Protein AF-A0A814GFF6-F1 (afdb_monomer)

Secondary structure (DSSP, 8-state):
------HHHHHHHHHHHHHHHHHHHHHHHHHHHHHHHHHHHHHHHHTTS---HHHHHHHHHHHHHHHHHHHHHHHHHHHHHHHH-HHHHHHHHHHHHHHHHHHHHHTT--

Radius of gyration: 22.83 Å; Cα contacts (8 Å, |Δi|>4): 27; chains: 1; bounding box: 58×26×66 Å

pLDDT: mean 77.49, std 9.83, range [41.5, 89.25]

Organism: NCBI:txid392033

Sequence (110 aa):
MQSNLPQNIRRRRYEMQLIKLSLLQVIFYVFFSTLGTYYLLYSVITNSSKKSSDQIAIDVFLNNIALLLIYTYSSLTFVLYTLASRTFRKEFLLTCSRMFKYLQNMFLID

Mean predicted aligned error: 11.72 Å

Solvent-accessible surface area (backbone atoms only — not comparable to full-atom values): 6227 Å² total; per-residue (Å²): 144,86,87,86,72,59,68,69,60,55,51,53,52,52,51,52,50,50,53,53,50,54,50,51,49,50,52,51,48,51,53,35,50,53,61,29,45,53,54,54,52,50,48,67,73,47,66,86,54,92,70,55,75,68,53,50,53,51,49,54,53,51,48,51,50,27,51,50,41,50,57,45,49,66,55,46,52,58,50,46,52,50,68,76,27,74,66,49,45,51,53,50,52,50,49,51,53,50,51,50,52,50,54,53,57,60,66,70,75,116

Foldseek 3Di:
DPPDDPPVVVVVVVVVLVVVLVVVLVVLCCVLVVLLVVLVVVCVVCVPPDDDPVRVVVSVVSNVVSVCSVVVSVVVNVVSQCPSDPPSVVVVVVVVVVVVVVVVVVVVVD

Nearest PDB structures (foldseek):
  3ok8-assembly1_B  TM=5.289E-01  e=4.628E+00  Mus musculus
  5c22-assembly4_D  TM=4.252E-01  e=9.572E+00  Escherichia coli

Structure (mmCIF, N/CA/C/O backbone):
data_AF-A0A814GFF6-F1
#
_entry.id   AF-A0A814GFF6-F1
#
loop_
_atom_site.group_PDB
_atom_site.id
_atom_site.type_symbol
_atom_site.label_atom_id
_atom_site.label_alt_id
_atom_site.label_comp_id
_atom_site.label_asym_id
_atom_site.label_entity_id
_atom_site.label_seq_id
_atom_site.pdbx_PDB_ins_code
_atom_site.Cartn_x
_atom_site.Cartn_y
_atom_site.Cartn_z
_atom_site.occupancy
_atom_site.B_iso_or_equiv
_atom_site.auth_seq_id
_atom_site.auth_comp_id
_atom_site.auth_asym_id
_atom_site.auth_atom_id
_atom_site.pdbx_PDB_model_num
ATOM 1 N N . MET A 1 1 ? -8.374 -8.928 37.299 1.00 41.50 1 MET A N 1
ATOM 2 C CA . MET A 1 1 ? -8.505 -7.622 37.987 1.00 41.50 1 MET A CA 1
ATOM 3 C C . MET A 1 1 ? -8.406 -6.493 36.964 1.00 41.50 1 MET A C 1
ATOM 5 O O . MET A 1 1 ? -7.305 -6.131 36.578 1.00 41.50 1 MET A O 1
ATOM 9 N N . GLN A 1 2 ? -9.526 -5.999 36.428 1.00 49.00 2 GLN A N 1
ATOM 10 C CA . GLN A 1 2 ? -9.512 -4.955 35.384 1.00 49.00 2 GLN A CA 1
ATOM 11 C C . GLN A 1 2 ? -10.778 -4.074 35.409 1.00 49.00 2 GLN A C 1
ATOM 13 O O . GLN A 1 2 ? -11.220 -3.597 34.369 1.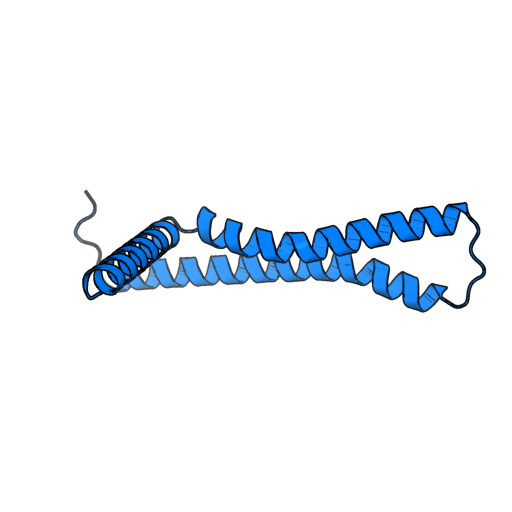00 49.00 2 GLN A O 1
ATOM 18 N N . SER A 1 3 ? -11.403 -3.889 36.577 1.00 55.62 3 SER A N 1
ATOM 19 C CA . SER A 1 3 ? -12.767 -3.344 36.656 1.00 55.62 3 SER A CA 1
ATOM 20 C C . SER A 1 3 ? -12.907 -1.872 37.055 1.00 55.62 3 SER A C 1
ATOM 22 O O . SER A 1 3 ? -14.003 -1.366 36.888 1.00 55.62 3 SER A O 1
ATOM 24 N N . ASN A 1 4 ? -11.868 -1.138 37.478 1.00 54.00 4 ASN A N 1
ATOM 25 C CA . ASN A 1 4 ? -12.050 0.248 37.962 1.00 54.00 4 ASN A CA 1
ATOM 26 C C . ASN A 1 4 ? -10.982 1.227 37.446 1.00 54.00 4 ASN A C 1
ATOM 28 O O . ASN A 1 4 ? -10.182 1.755 38.212 1.00 54.00 4 ASN A O 1
ATOM 32 N N . LEU A 1 5 ? -10.948 1.477 36.135 1.00 60.62 5 LEU A N 1
ATOM 33 C CA . LEU A 1 5 ? -10.215 2.623 35.584 1.00 60.62 5 LEU A CA 1
ATOM 34 C C . LEU A 1 5 ? -11.214 3.737 35.234 1.00 60.62 5 LEU A C 1
ATOM 36 O O . LEU A 1 5 ? -12.190 3.445 34.539 1.00 60.62 5 LEU A O 1
ATOM 40 N N . PRO A 1 6 ? -10.976 4.995 35.658 1.00 66.06 6 PRO A N 1
ATOM 41 C CA . PRO A 1 6 ? -11.823 6.134 35.315 1.00 66.06 6 PRO A CA 1
ATOM 42 C C . PRO A 1 6 ? -12.058 6.192 33.805 1.00 66.06 6 PRO A C 1
ATOM 44 O O . PRO A 1 6 ? -11.107 6.030 33.030 1.00 66.06 6 PRO A O 1
ATOM 47 N N . GLN A 1 7 ? -13.298 6.440 33.370 1.00 67.19 7 GLN A N 1
ATOM 48 C CA . GLN A 1 7 ? -13.659 6.440 31.944 1.00 67.19 7 GLN A CA 1
ATOM 49 C C . GLN A 1 7 ? -12.748 7.347 31.097 1.00 67.19 7 GLN A C 1
ATOM 51 O O . GLN A 1 7 ? -12.367 6.976 29.985 1.00 67.19 7 GLN A O 1
ATOM 56 N N . ASN A 1 8 ? -12.282 8.458 31.673 1.00 69.00 8 ASN A N 1
ATOM 57 C CA . ASN A 1 8 ? -11.326 9.380 31.056 1.00 69.00 8 ASN A CA 1
ATOM 58 C C . ASN A 1 8 ? -9.985 8.713 30.689 1.00 69.00 8 ASN A C 1
ATOM 60 O O .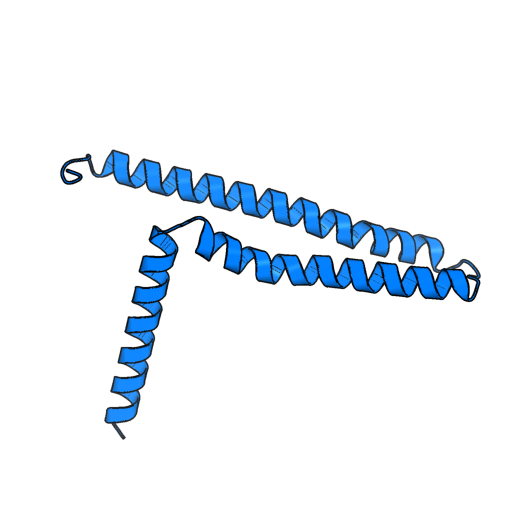 ASN A 1 8 ? -9.437 8.969 29.619 1.00 69.00 8 ASN A O 1
ATOM 64 N N . ILE A 1 9 ? -9.467 7.802 31.523 1.00 73.69 9 ILE A N 1
ATOM 65 C CA . ILE A 1 9 ? -8.200 7.092 31.263 1.00 73.69 9 ILE A CA 1
ATOM 66 C C . ILE A 1 9 ? -8.382 6.028 30.172 1.00 73.69 9 ILE A C 1
ATOM 68 O O . ILE A 1 9 ? -7.469 5.784 29.377 1.00 73.69 9 ILE A O 1
ATOM 72 N N . ARG A 1 10 ? -9.558 5.390 30.114 1.00 70.94 10 ARG A N 1
ATOM 73 C CA . ARG A 1 10 ? -9.889 4.407 29.071 1.00 70.94 10 ARG A CA 1
ATOM 74 C C . ARG A 1 10 ? -10.033 5.081 27.704 1.00 70.94 10 ARG A C 1
ATOM 76 O O . ARG A 1 10 ? -9.472 4.581 26.731 1.00 70.94 10 ARG A O 1
ATOM 83 N N . ARG A 1 11 ? -10.700 6.239 27.656 1.00 73.00 11 ARG A N 1
ATOM 84 C CA . ARG A 1 11 ? -10.870 7.058 26.446 1.00 73.00 11 ARG A CA 1
ATOM 85 C C . ARG A 1 11 ? -9.530 7.576 25.917 1.00 73.00 11 ARG A C 1
ATOM 87 O O . ARG A 1 11 ? -9.210 7.347 24.758 1.00 73.00 11 ARG A O 1
ATOM 94 N N . ARG A 1 12 ? -8.678 8.118 26.794 1.00 79.81 12 ARG A N 1
ATOM 95 C CA . ARG A 1 12 ? -7.338 8.607 26.422 1.00 79.81 12 ARG A CA 1
ATOM 96 C C . ARG A 1 12 ? -6.424 7.508 25.867 1.00 79.81 12 ARG A C 1
ATOM 98 O O . ARG A 1 12 ? -5.672 7.740 24.925 1.00 79.81 12 ARG A O 1
ATOM 105 N N . ARG A 1 13 ? -6.490 6.288 26.420 1.00 76.50 13 ARG A N 1
ATOM 106 C CA . ARG A 1 13 ? -5.745 5.134 25.880 1.00 76.50 13 ARG A CA 1
ATOM 107 C C . ARG A 1 13 ? -6.229 4.723 24.493 1.00 76.50 13 ARG A C 1
ATOM 109 O O . ARG A 1 13 ? -5.401 4.381 23.655 1.00 76.50 13 ARG A O 1
ATOM 116 N N . TYR A 1 14 ? -7.537 4.759 24.264 1.00 75.88 14 TYR A N 1
ATOM 117 C CA . TYR A 1 14 ? -8.124 4.472 22.958 1.00 75.88 14 TYR A CA 1
ATOM 118 C C . TYR A 1 14 ? -7.718 5.521 21.913 1.00 75.88 14 TYR A C 1
ATOM 120 O O . TYR A 1 14 ? -7.263 5.164 20.830 1.00 75.88 14 TYR A O 1
ATOM 128 N N . GLU A 1 15 ? -7.764 6.805 22.269 1.00 79.31 15 GLU A N 1
ATOM 129 C CA . GLU A 1 15 ? -7.308 7.900 21.404 1.00 79.31 15 GLU A CA 1
ATOM 130 C C . GLU A 1 15 ? -5.816 7.779 21.065 1.00 79.31 15 GLU A C 1
ATOM 132 O O . GLU A 1 15 ? -5.442 7.864 19.899 1.00 79.31 15 GLU A O 1
ATOM 137 N N . MET A 1 16 ? -4.952 7.474 22.043 1.00 80.31 16 MET A N 1
ATOM 138 C CA . MET A 1 16 ? -3.530 7.217 21.771 1.00 80.31 16 MET A CA 1
ATOM 139 C C . MET A 1 16 ? -3.302 6.006 20.858 1.00 80.31 16 MET A C 1
ATOM 141 O O . MET A 1 16 ? -2.363 6.016 20.064 1.00 80.31 16 MET A O 1
ATOM 145 N N . GLN A 1 17 ? -4.115 4.951 20.976 1.00 79.69 17 GLN A N 1
ATOM 146 C CA . GLN A 1 17 ? -4.025 3.790 20.087 1.00 79.69 17 GLN A CA 1
ATOM 147 C C . GLN A 1 17 ? -4.413 4.158 18.656 1.00 79.69 17 GLN A C 1
ATOM 149 O O . GLN A 1 17 ? -3.697 3.779 17.734 1.00 79.69 17 GLN A O 1
ATOM 154 N N . LEU A 1 18 ? -5.485 4.933 18.477 1.00 79.88 18 LEU A N 1
ATOM 155 C CA . LEU A 1 18 ? -5.893 5.440 17.168 1.00 79.88 18 LEU A CA 1
ATOM 156 C C . LEU A 1 18 ? -4.813 6.326 16.547 1.00 79.88 18 LEU A C 1
ATOM 158 O O . LEU A 1 18 ? -4.426 6.086 15.411 1.00 79.88 18 LEU A O 1
ATOM 162 N N . ILE A 1 19 ? -4.259 7.279 17.303 1.00 83.81 19 ILE A N 1
ATOM 163 C CA . ILE A 1 19 ? -3.200 8.175 16.811 1.00 83.81 19 ILE A CA 1
ATOM 164 C C . ILE A 1 19 ? -1.973 7.380 16.356 1.00 83.81 19 ILE A C 1
ATOM 166 O O . ILE A 1 19 ? -1.459 7.614 15.264 1.00 83.81 19 ILE A O 1
ATOM 170 N N . LYS A 1 20 ? -1.513 6.409 17.158 1.00 80.94 20 LYS A N 1
ATOM 171 C CA . LYS A 1 20 ? -0.381 5.544 16.783 1.00 80.94 20 LYS A CA 1
ATOM 172 C C . LYS A 1 20 ? -0.654 4.767 15.500 1.00 80.94 20 LYS A C 1
ATOM 174 O O . LYS A 1 20 ? 0.252 4.579 14.694 1.00 80.94 20 LYS A O 1
ATOM 179 N N . LEU A 1 21 ? -1.888 4.312 15.325 1.00 81.12 21 LEU A N 1
ATOM 180 C CA . LEU A 1 21 ? -2.280 3.499 14.188 1.00 81.12 21 LEU A CA 1
ATOM 181 C C . LEU A 1 21 ? -2.408 4.337 12.906 1.00 81.12 21 LEU A C 1
ATOM 183 O O . LEU A 1 21 ? -1.908 3.919 11.865 1.00 81.12 21 LEU A O 1
ATOM 187 N N . SER A 1 22 ? -2.955 5.551 13.003 1.00 80.94 22 SER A N 1
ATOM 188 C CA . SER A 1 22 ? -2.950 6.531 11.911 1.00 80.94 22 SER A CA 1
ATOM 189 C C . SER A 1 22 ? -1.528 6.929 11.518 1.00 80.94 22 SER A C 1
ATOM 191 O O . SER A 1 22 ? -1.207 6.989 10.336 1.00 80.94 22 SER A O 1
ATOM 193 N N . LEU A 1 23 ? -0.642 7.149 12.494 1.00 85.69 23 LEU A N 1
ATOM 194 C CA . LEU A 1 23 ? 0.754 7.492 12.222 1.00 85.69 23 LEU A CA 1
ATOM 195 C C . LEU A 1 23 ? 1.479 6.356 11.487 1.00 85.69 23 LEU A C 1
ATOM 197 O O . LEU A 1 23 ? 2.177 6.595 10.505 1.00 85.69 23 LEU A O 1
ATOM 201 N N . LEU A 1 24 ? 1.259 5.112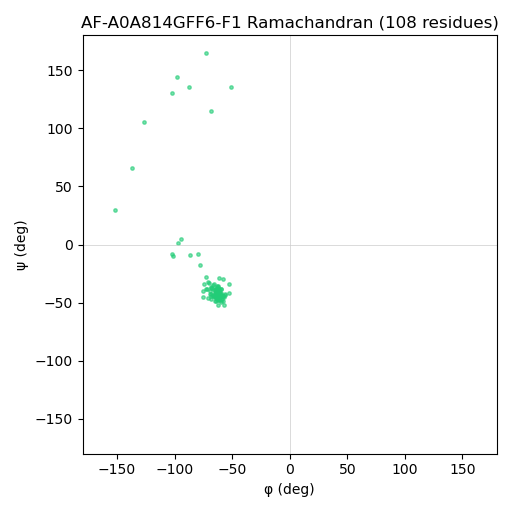 11.916 1.00 84.12 24 LEU A N 1
ATOM 202 C CA . LEU A 1 24 ? 1.811 3.932 11.255 1.00 84.12 24 LEU A CA 1
ATOM 203 C C . LEU A 1 24 ? 1.302 3.802 9.811 1.00 84.12 24 LEU A C 1
ATOM 205 O O . LEU A 1 24 ? 2.086 3.536 8.903 1.00 84.12 24 LEU A O 1
ATOM 209 N N . GLN A 1 25 ? 0.010 4.039 9.582 1.00 84.25 25 GLN A N 1
ATOM 210 C CA . GLN A 1 25 ? -0.582 4.021 8.246 1.00 84.25 25 GLN A CA 1
ATOM 211 C C . GLN A 1 25 ? 0.029 5.082 7.326 1.00 84.25 25 GLN A C 1
ATOM 213 O O . GLN A 1 25 ? 0.306 4.777 6.167 1.00 84.25 25 GLN A O 1
ATOM 218 N N . VAL A 1 26 ? 0.254 6.300 7.827 1.00 87.06 26 VAL A N 1
ATOM 219 C CA . VAL A 1 26 ? 0.901 7.376 7.059 1.00 87.06 26 VAL A CA 1
ATOM 220 C C . VAL A 1 26 ? 2.335 6.991 6.702 1.00 87.06 26 VAL A C 1
ATOM 222 O O . VAL A 1 26 ? 2.737 7.163 5.556 1.00 87.06 26 VAL A O 1
ATOM 225 N N . ILE A 1 27 ? 3.089 6.406 7.637 1.00 87.38 27 ILE A N 1
ATOM 226 C CA . ILE A 1 27 ? 4.456 5.934 7.371 1.00 87.38 27 ILE A CA 1
ATOM 227 C C . ILE A 1 27 ? 4.458 4.879 6.261 1.00 87.38 27 ILE A C 1
ATOM 229 O O . ILE A 1 27 ? 5.213 5.006 5.299 1.00 87.38 27 ILE A O 1
ATOM 233 N N . PHE A 1 28 ? 3.591 3.866 6.352 1.00 84.44 28 PHE A N 1
ATOM 234 C CA . PHE A 1 28 ? 3.492 2.845 5.308 1.00 84.44 28 PHE A CA 1
ATOM 235 C C . PHE A 1 28 ? 3.026 3.431 3.975 1.00 84.44 28 PHE A C 1
ATOM 237 O O . PHE A 1 28 ? 3.588 3.088 2.941 1.00 84.44 28 PHE A O 1
ATOM 244 N N . TYR A 1 29 ? 2.053 4.343 3.989 1.00 84.81 29 TYR A N 1
ATOM 245 C CA . TYR A 1 29 ? 1.586 5.020 2.782 1.00 84.81 29 TYR A CA 1
ATOM 246 C C . TYR A 1 29 ? 2.727 5.736 2.071 1.00 84.81 29 TYR A C 1
ATOM 248 O O . TYR A 1 29 ? 2.958 5.496 0.890 1.00 84.81 29 TYR A O 1
ATOM 256 N N . VAL A 1 30 ? 3.472 6.572 2.798 1.00 87.31 30 VAL A N 1
ATOM 257 C CA . VAL A 1 30 ? 4.610 7.305 2.241 1.00 87.31 30 VAL A CA 1
ATOM 258 C C . VAL A 1 30 ? 5.659 6.327 1.724 1.00 87.31 30 VAL A C 1
ATOM 260 O O . VAL A 1 30 ? 6.136 6.502 0.609 1.00 87.31 30 VAL A O 1
ATOM 263 N N . PHE A 1 31 ? 5.977 5.267 2.469 1.00 85.94 31 PHE A N 1
ATOM 264 C CA . PHE A 1 31 ? 6.992 4.293 2.067 1.00 85.94 31 PHE A CA 1
ATOM 265 C C . PHE A 1 31 ? 6.625 3.562 0.765 1.00 85.94 31 PHE A C 1
ATOM 267 O O . PHE A 1 31 ? 7.403 3.574 -0.189 1.00 85.94 31 PHE A O 1
ATOM 274 N N . PHE A 1 32 ? 5.424 2.980 0.690 1.00 83.12 32 PHE A N 1
ATOM 275 C CA . PHE A 1 32 ? 4.965 2.247 -0.494 1.00 83.12 32 PHE A CA 1
ATOM 276 C C . PHE A 1 32 ? 4.698 3.173 -1.687 1.00 83.12 32 PHE A C 1
ATOM 278 O O . PHE A 1 32 ? 5.068 2.841 -2.812 1.00 83.12 32 PHE A O 1
ATOM 285 N N . SER A 1 33 ? 4.109 4.349 -1.450 1.00 81.81 33 SER A N 1
ATOM 286 C CA . SER A 1 33 ? 3.832 5.335 -2.500 1.00 81.81 33 SER A CA 1
ATOM 287 C C . SER A 1 33 ? 5.120 5.893 -3.104 1.00 81.81 33 SER A C 1
ATOM 289 O O . SER A 1 33 ? 5.261 5.939 -4.327 1.00 81.81 33 SER A O 1
ATOM 291 N N . THR A 1 34 ? 6.111 6.232 -2.272 1.00 84.44 34 THR A N 1
ATOM 292 C CA . THR A 1 34 ? 7.408 6.730 -2.756 1.00 84.44 34 THR A CA 1
ATOM 293 C C . THR A 1 34 ? 8.128 5.656 -3.573 1.00 84.44 34 THR A C 1
ATOM 295 O O . THR A 1 34 ? 8.583 5.943 -4.678 1.00 84.44 34 THR A O 1
ATOM 298 N N . LEU A 1 35 ? 8.155 4.402 -3.094 1.00 82.38 35 LEU A N 1
ATOM 299 C CA . LEU A 1 35 ? 8.741 3.280 -3.838 1.00 82.38 35 LEU A CA 1
ATOM 300 C C . LEU A 1 35 ? 8.076 3.061 -5.204 1.00 82.38 35 LEU A C 1
ATOM 302 O O . LEU A 1 35 ? 8.779 2.890 -6.198 1.00 82.38 35 LEU A O 1
ATOM 306 N N . GLY A 1 36 ? 6.743 3.113 -5.273 1.00 77.12 36 GLY A N 1
ATOM 307 C CA . GLY A 1 36 ? 6.013 2.988 -6.539 1.00 77.12 36 GLY A CA 1
ATOM 308 C C . GLY A 1 36 ? 6.252 4.164 -7.495 1.00 77.12 36 GLY A C 1
ATOM 309 O O . GLY A 1 36 ? 6.339 3.979 -8.708 1.00 77.12 36 GLY A O 1
ATOM 310 N N . THR A 1 37 ? 6.416 5.373 -6.955 1.00 83.94 37 THR A N 1
ATOM 311 C CA . THR A 1 37 ? 6.558 6.605 -7.749 1.00 83.94 37 THR A CA 1
ATOM 312 C C . THR A 1 37 ? 7.921 6.716 -8.441 1.00 83.94 37 THR A C 1
ATOM 314 O O . THR A 1 37 ? 8.001 7.300 -9.523 1.00 83.94 37 THR A O 1
ATOM 317 N N . TYR A 1 38 ? 8.988 6.118 -7.892 1.00 84.25 38 TYR A N 1
ATOM 318 C CA . TYR A 1 38 ? 10.319 6.137 -8.523 1.00 84.25 38 TYR A CA 1
ATOM 319 C C . TYR A 1 38 ? 10.324 5.533 -9.928 1.00 84.25 38 TYR A C 1
ATOM 321 O O . TYR A 1 38 ? 10.901 6.119 -10.844 1.00 84.25 38 TYR A O 1
ATOM 329 N N . TYR A 1 39 ? 9.653 4.393 -10.116 1.00 82.81 39 TYR A N 1
ATOM 330 C CA . TYR A 1 39 ? 9.545 3.770 -11.435 1.00 82.81 39 TYR A CA 1
ATOM 331 C C . TYR A 1 39 ? 8.767 4.660 -12.414 1.00 82.81 39 TYR A C 1
ATOM 333 O O . TYR A 1 39 ? 9.158 4.816 -13.569 1.00 82.81 39 TYR A O 1
ATOM 341 N N . LEU A 1 40 ? 7.691 5.292 -11.943 1.00 81.31 40 LEU A N 1
ATOM 342 C CA . LEU A 1 40 ? 6.844 6.149 -12.769 1.00 81.31 40 LEU A CA 1
ATOM 343 C C . LEU A 1 40 ? 7.614 7.384 -13.267 1.00 81.31 40 LEU A C 1
ATOM 345 O O . LEU A 1 40 ? 7.566 7.707 -14.452 1.00 81.31 40 LEU A O 1
ATOM 349 N N . LEU A 1 41 ? 8.397 8.015 -12.386 1.00 85.44 41 LEU A N 1
ATOM 350 C CA . LEU A 1 41 ? 9.310 9.109 -12.735 1.00 85.44 41 LEU A CA 1
ATOM 351 C C . LEU A 1 41 ? 10.387 8.662 -13.730 1.00 85.44 41 LEU A C 1
ATOM 353 O O . LEU A 1 41 ? 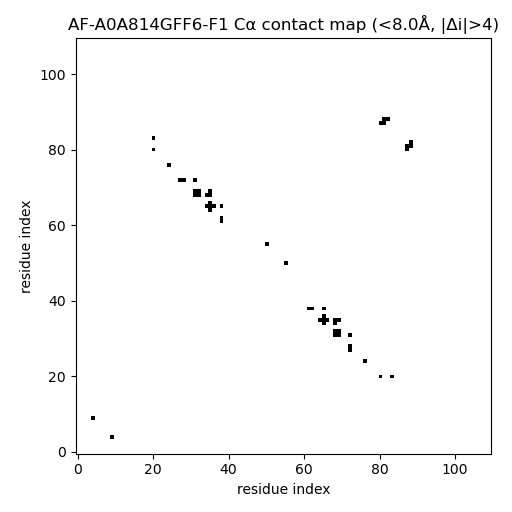10.610 9.332 -14.737 1.00 85.44 41 LEU A O 1
ATOM 357 N N . TYR A 1 42 ? 11.027 7.518 -13.476 1.00 85.38 42 TYR A N 1
ATOM 358 C CA . TYR A 1 42 ? 12.025 6.945 -14.380 1.00 85.38 42 TYR A CA 1
ATOM 359 C C . TYR A 1 42 ? 11.445 6.684 -15.779 1.00 85.38 42 TYR A C 1
ATOM 361 O O . TYR A 1 42 ? 12.064 7.036 -16.785 1.00 85.38 42 TYR A O 1
ATOM 369 N N . SER A 1 43 ? 10.236 6.126 -15.853 1.00 83.12 43 SER A N 1
ATOM 370 C CA . SER A 1 43 ? 9.539 5.846 -17.109 1.00 83.12 43 SER A CA 1
ATOM 371 C C . SER A 1 43 ? 9.248 7.125 -17.901 1.00 83.12 43 SER A C 1
ATOM 373 O O . SER A 1 43 ? 9.552 7.189 -19.090 1.00 83.12 43 SER A O 1
ATOM 375 N N . VAL A 1 44 ? 8.764 8.185 -17.240 1.00 85.50 44 VAL A N 1
ATOM 376 C CA . VAL A 1 44 ? 8.492 9.483 -17.887 1.00 85.50 44 VAL A CA 1
ATOM 377 C C . VAL A 1 44 ? 9.768 10.115 -18.449 1.00 85.50 44 VAL A C 1
ATOM 379 O O . VAL A 1 44 ? 9.765 10.590 -19.582 1.00 85.50 44 VAL A O 1
ATOM 382 N N . ILE A 1 45 ? 10.868 10.090 -17.691 1.00 86.62 45 ILE A N 1
ATOM 383 C CA . ILE A 1 45 ? 12.148 10.684 -18.113 1.00 86.62 45 ILE A CA 1
ATOM 384 C C . ILE A 1 45 ? 12.768 9.898 -19.276 1.00 86.62 45 ILE A C 1
ATOM 386 O O . ILE A 1 45 ? 13.359 10.480 -20.182 1.00 86.62 45 ILE A O 1
ATOM 390 N N . THR A 1 46 ? 12.636 8.571 -19.264 1.00 85.25 46 THR A N 1
ATOM 391 C CA . THR A 1 46 ? 13.274 7.684 -20.250 1.00 85.25 46 THR A CA 1
ATOM 392 C C . THR A 1 46 ? 12.384 7.332 -21.439 1.00 85.25 46 THR A C 1
ATOM 394 O O . THR A 1 46 ? 12.804 6.552 -22.294 1.00 85.25 46 THR A O 1
ATOM 397 N N . ASN A 1 47 ? 11.185 7.914 -21.530 1.00 78.94 47 ASN A N 1
ATOM 398 C CA . ASN A 1 47 ? 10.203 7.600 -22.570 1.00 78.94 47 ASN A CA 1
ATOM 399 C C . ASN A 1 47 ? 10.716 7.902 -23.994 1.00 78.94 47 ASN A C 1
ATOM 401 O O . ASN A 1 47 ? 10.348 7.236 -24.955 1.00 78.94 47 ASN A O 1
ATOM 405 N N . SER A 1 48 ? 11.607 8.886 -24.126 1.00 79.75 48 SER A N 1
ATOM 406 C CA . SER A 1 48 ? 12.186 9.318 -25.407 1.00 79.75 48 SER A CA 1
ATOM 407 C C . SER A 1 48 ? 13.434 8.527 -25.823 1.00 79.75 48 SER A C 1
ATOM 409 O O . SER A 1 48 ? 13.944 8.713 -26.929 1.00 79.75 48 SER A O 1
ATOM 411 N N . SER A 1 49 ? 13.970 7.682 -24.939 1.00 81.81 49 SER A N 1
ATOM 412 C CA . SER A 1 49 ? 15.223 6.962 -25.173 1.00 81.81 49 SER A CA 1
ATOM 413 C C . SER A 1 49 ? 14.973 5.644 -25.902 1.00 81.81 49 SER A C 1
ATOM 415 O O . SER A 1 49 ? 14.089 4.875 -25.532 1.00 81.81 49 SER A O 1
ATOM 417 N N . LYS A 1 50 ? 15.794 5.330 -26.915 1.00 81.25 50 LYS A N 1
ATOM 418 C CA . LYS A 1 50 ? 15.808 3.989 -27.519 1.00 81.25 50 LYS A CA 1
ATOM 419 C C . LYS A 1 50 ? 16.362 2.987 -26.506 1.00 81.25 50 LYS A C 1
ATOM 421 O O . LY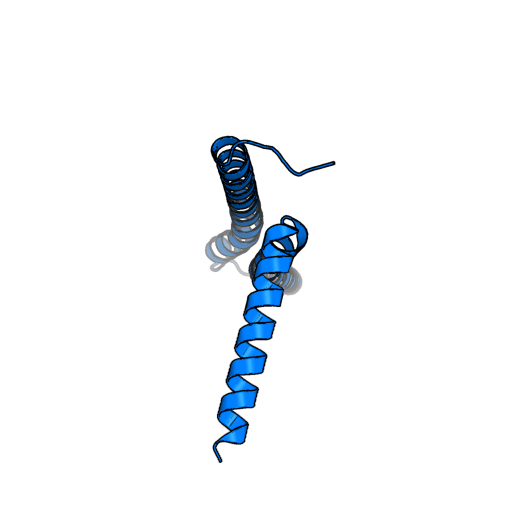S A 1 50 ? 17.530 3.078 -26.138 1.00 81.25 50 LYS A O 1
ATOM 426 N N . LYS A 1 51 ? 15.520 2.047 -26.078 1.00 83.50 51 LYS A N 1
ATOM 427 C CA . LYS A 1 51 ? 15.865 0.992 -25.117 1.00 83.50 51 LYS A CA 1
ATOM 428 C C . LYS A 1 51 ? 16.204 -0.308 -25.844 1.00 83.50 51 LYS A C 1
ATOM 430 O O . LYS A 1 51 ? 15.597 -0.617 -26.870 1.00 83.50 51 LYS A O 1
ATOM 435 N N . SER A 1 52 ? 17.170 -1.063 -25.327 1.00 89.25 52 SER A N 1
ATOM 436 C CA . SER A 1 52 ? 17.443 -2.427 -25.800 1.00 89.25 52 SER A CA 1
ATOM 437 C C . SER A 1 52 ? 16.352 -3.405 -25.341 1.00 89.25 52 SER A C 1
ATOM 439 O O . SER A 1 52 ? 15.582 -3.099 -24.429 1.00 89.25 52 SER A O 1
ATOM 441 N N . SER A 1 53 ? 16.298 -4.601 -25.937 1.00 87.31 53 SER A N 1
ATOM 442 C CA . SER A 1 53 ? 15.387 -5.679 -25.507 1.00 87.31 53 SER A CA 1
ATOM 443 C C . SER A 1 53 ? 15.505 -5.981 -24.012 1.00 87.31 53 SER A C 1
ATOM 445 O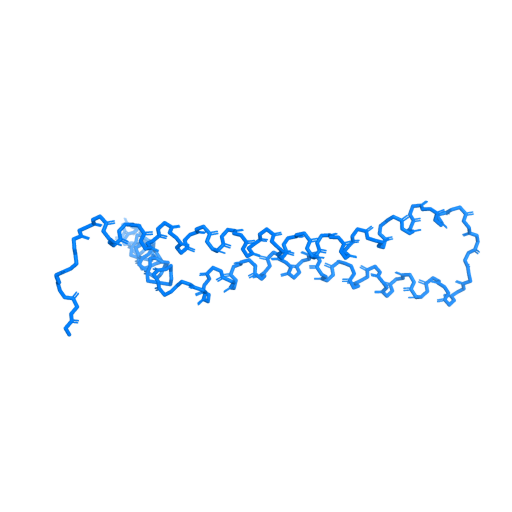 O . SER A 1 53 ? 14.500 -6.141 -23.322 1.00 87.31 53 SER A O 1
ATOM 447 N N . ASP A 1 54 ? 16.735 -5.998 -23.506 1.00 88.44 54 ASP A N 1
ATOM 448 C CA . ASP A 1 54 ? 17.033 -6.356 -22.121 1.00 88.44 54 ASP A CA 1
ATOM 449 C C . ASP A 1 54 ? 16.591 -5.248 -21.162 1.00 88.44 54 ASP A C 1
ATOM 451 O O . ASP A 1 54 ? 16.034 -5.517 -20.100 1.00 88.44 54 ASP A O 1
ATOM 455 N N . GLN A 1 55 ? 16.765 -3.986 -21.566 1.00 85.31 55 GLN A N 1
ATOM 456 C CA . GLN A 1 55 ? 16.273 -2.835 -20.808 1.00 85.31 55 GLN A CA 1
ATOM 457 C C . GLN A 1 55 ? 14.744 -2.825 -20.731 1.00 85.31 55 GLN A C 1
ATOM 459 O O . GLN A 1 55 ? 14.191 -2.546 -19.673 1.00 85.31 55 GLN A O 1
ATOM 464 N N . ILE A 1 56 ? 14.056 -3.195 -21.815 1.00 86.50 56 ILE A N 1
ATOM 465 C CA . ILE A 1 56 ? 12.593 -3.318 -21.822 1.00 86.50 56 ILE A CA 1
ATOM 466 C C . ILE A 1 56 ? 12.136 -4.415 -20.849 1.00 86.50 56 ILE A C 1
ATOM 468 O O . ILE A 1 56 ? 11.171 -4.220 -20.113 1.00 86.50 56 ILE A O 1
ATOM 472 N N . ALA A 1 57 ? 12.835 -5.553 -20.797 1.00 88.00 57 ALA A N 1
ATOM 473 C CA . ALA A 1 57 ? 12.511 -6.625 -19.856 1.00 88.00 57 ALA A CA 1
ATOM 474 C C . ALA A 1 57 ? 12.680 -6.185 -18.388 1.00 88.00 57 ALA A C 1
ATOM 476 O O . ALA A 1 57 ? 11.818 -6.472 -17.552 1.00 88.00 57 ALA A O 1
ATOM 477 N N . ILE A 1 58 ? 13.751 -5.443 -18.082 1.00 87.56 58 ILE A N 1
ATOM 478 C CA . ILE A 1 58 ? 13.991 -4.869 -16.749 1.00 87.56 58 ILE A CA 1
ATOM 479 C C . ILE A 1 58 ? 12.902 -3.852 -16.389 1.00 87.56 58 ILE A C 1
ATOM 481 O O . ILE A 1 58 ? 12.385 -3.884 -15.272 1.00 87.56 58 ILE A O 1
ATOM 485 N N . ASP A 1 59 ? 12.498 -2.997 -17.327 1.00 86.12 59 ASP A N 1
ATOM 486 C CA . ASP A 1 59 ? 11.434 -2.016 -17.102 1.00 86.12 59 ASP A CA 1
ATOM 487 C C . ASP A 1 59 ? 10.099 -2.682 -16.783 1.00 86.12 59 ASP A C 1
ATOM 489 O O . ASP A 1 59 ? 9.421 -2.296 -15.832 1.00 86.12 59 ASP A O 1
ATOM 493 N N . VAL A 1 60 ? 9.734 -3.730 -17.523 1.00 87.62 60 VAL A N 1
ATOM 494 C CA . VAL A 1 60 ? 8.515 -4.501 -17.250 1.00 87.62 60 VAL A CA 1
ATOM 495 C C . VAL A 1 60 ? 8.582 -5.154 -15.868 1.00 87.62 60 VAL A C 1
ATOM 497 O O . VAL A 1 60 ? 7.591 -5.149 -15.135 1.00 87.62 60 VAL A O 1
ATOM 500 N N . PHE A 1 61 ? 9.736 -5.686 -15.468 1.00 88.69 61 PHE A N 1
ATOM 501 C CA . PHE A 1 61 ? 9.923 -6.243 -14.128 1.00 88.69 61 PHE A CA 1
ATOM 502 C C . PHE A 1 61 ? 9.751 -5.180 -13.031 1.00 88.69 61 PHE A C 1
ATOM 504 O O . PHE A 1 61 ? 8.985 -5.386 -12.087 1.00 88.69 61 PHE A O 1
ATOM 511 N N . LEU A 1 62 ? 10.393 -4.018 -13.183 1.00 86.69 62 LEU A N 1
ATOM 512 C CA . LEU A 1 62 ? 10.280 -2.903 -12.240 1.00 86.69 62 LEU A CA 1
ATOM 513 C C . LEU A 1 62 ? 8.854 -2.342 -12.173 1.00 86.69 62 LEU A C 1
ATOM 515 O O . LEU A 1 62 ? 8.369 -2.052 -11.079 1.00 86.69 62 LEU A O 1
ATOM 519 N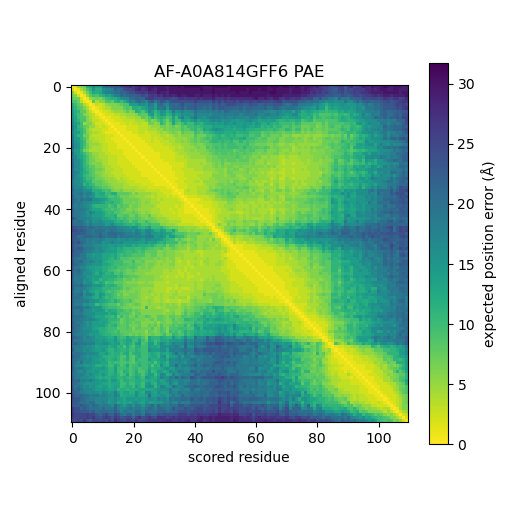 N . ASN A 1 63 ? 8.151 -2.268 -13.305 1.00 86.56 63 ASN A N 1
ATOM 520 C CA . ASN A 1 63 ? 6.743 -1.879 -13.354 1.00 86.56 63 ASN A CA 1
ATOM 521 C C . ASN A 1 63 ? 5.863 -2.825 -12.537 1.00 86.56 63 ASN A C 1
ATOM 523 O O . ASN A 1 63 ? 5.040 -2.390 -11.736 1.00 86.56 63 ASN A O 1
ATOM 527 N N . ASN A 1 64 ? 6.048 -4.134 -12.721 1.00 87.75 64 ASN A N 1
ATOM 528 C CA . ASN A 1 64 ? 5.278 -5.141 -12.000 1.00 87.75 64 ASN A CA 1
ATOM 529 C C . ASN A 1 64 ? 5.551 -5.085 -10.492 1.00 87.75 64 ASN A C 1
ATOM 531 O O . ASN A 1 64 ? 4.617 -5.212 -9.702 1.00 87.75 64 ASN A O 1
ATOM 535 N N . ILE A 1 65 ? 6.796 -4.827 -10.080 1.00 88.19 65 ILE A N 1
ATOM 536 C CA . ILE A 1 65 ? 7.135 -4.596 -8.669 1.00 88.19 65 ILE A CA 1
ATOM 537 C C . ILE A 1 65 ? 6.457 -3.331 -8.138 1.00 88.19 65 ILE A C 1
ATOM 539 O O . ILE A 1 65 ? 5.886 -3.361 -7.049 1.00 88.19 65 ILE A O 1
ATOM 543 N N . ALA A 1 66 ? 6.488 -2.230 -8.890 1.00 84.56 66 ALA A N 1
ATOM 544 C CA . ALA A 1 66 ? 5.845 -0.981 -8.491 1.00 84.56 66 ALA A CA 1
ATOM 545 C C . ALA A 1 66 ? 4.328 -1.164 -8.314 1.00 84.56 66 ALA A C 1
ATOM 547 O O . ALA A 1 66 ? 3.773 -0.764 -7.291 1.00 84.56 66 ALA A O 1
ATOM 548 N N . LEU A 1 67 ? 3.669 -1.844 -9.257 1.00 84.25 67 LEU A N 1
ATOM 549 C CA . LEU A 1 67 ? 2.250 -2.190 -9.158 1.00 84.25 67 LEU A CA 1
ATOM 550 C C . LEU A 1 67 ? 1.975 -3.097 -7.956 1.00 84.25 67 LEU A C 1
ATOM 552 O O . LEU A 1 67 ? 1.055 -2.827 -7.184 1.00 84.25 67 LEU A O 1
ATOM 556 N N . LEU A 1 68 ? 2.794 -4.132 -7.751 1.00 86.38 68 LEU A N 1
ATOM 557 C CA . LEU A 1 68 ? 2.674 -5.024 -6.602 1.00 86.38 68 LEU A CA 1
ATOM 558 C C . LEU A 1 68 ?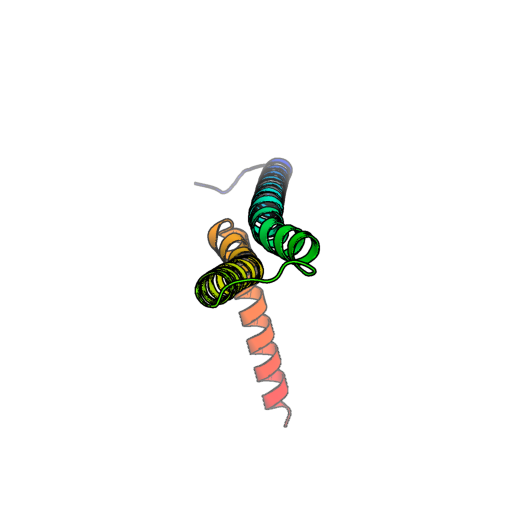 2.760 -4.244 -5.286 1.00 86.38 68 LEU A C 1
ATOM 560 O O . LEU A 1 68 ? 1.933 -4.458 -4.405 1.00 86.38 68 LEU A O 1
ATOM 564 N N . LEU A 1 69 ? 3.712 -3.319 -5.151 1.00 82.88 69 LEU A N 1
ATOM 565 C CA . LEU A 1 69 ? 3.885 -2.485 -3.957 1.00 82.88 69 LEU A CA 1
ATOM 566 C C . LEU A 1 69 ? 2.669 -1.585 -3.698 1.00 82.88 69 LEU A C 1
ATOM 568 O O . LEU A 1 69 ? 2.197 -1.507 -2.560 1.00 82.88 69 LEU A O 1
ATOM 572 N N . ILE A 1 70 ? 2.127 -0.958 -4.746 1.00 80.94 70 ILE A N 1
ATOM 573 C CA . ILE A 1 70 ? 0.947 -0.087 -4.656 1.00 80.94 70 ILE A CA 1
ATOM 574 C C . ILE A 1 70 ? -0.288 -0.888 -4.218 1.00 80.94 70 ILE A C 1
ATOM 576 O O . ILE A 1 70 ? -0.970 -0.498 -3.269 1.00 80.94 70 ILE A O 1
ATOM 580 N N . TYR A 1 71 ? -0.558 -2.036 -4.845 1.00 80.81 71 TYR A N 1
ATOM 581 C CA . TYR A 1 71 ? -1.708 -2.872 -4.482 1.00 80.81 71 TYR A CA 1
ATOM 582 C C . TYR A 1 71 ? -1.532 -3.569 -3.128 1.00 80.81 71 TYR A C 1
ATOM 584 O O . TYR A 1 71 ? -2.499 -3.738 -2.377 1.00 80.81 71 TYR A O 1
ATOM 592 N N . THR A 1 72 ? -0.295 -3.919 -2.764 1.00 81.50 72 THR A N 1
ATOM 593 C CA . THR A 1 72 ? 0.011 -4.502 -1.453 1.00 81.50 72 THR A CA 1
ATOM 594 C C . THR A 1 72 ? -0.353 -3.528 -0.339 1.00 81.50 72 THR A C 1
ATOM 596 O O . THR A 1 72 ? -0.968 -3.957 0.634 1.00 81.50 72 THR A O 1
ATOM 599 N N . TYR A 1 73 ? -0.089 -2.226 -0.483 1.00 78.00 73 TYR A N 1
ATOM 600 C CA . TYR A 1 73 ? -0.469 -1.224 0.521 1.00 78.00 73 TYR A CA 1
ATOM 601 C C . TYR A 1 73 ? -1.977 -1.228 0.848 1.00 78.00 73 TYR A C 1
ATOM 603 O O . TYR A 1 73 ? -2.356 -1.194 2.027 1.00 78.00 73 TYR A O 1
ATOM 611 N N . SER A 1 74 ? -2.845 -1.333 -0.164 1.00 73.38 74 SER A N 1
ATOM 612 C CA . SER A 1 74 ? -4.300 -1.409 0.039 1.00 73.38 74 SER A CA 1
ATOM 613 C C . SER A 1 74 ? -4.692 -2.617 0.893 1.00 73.38 74 SER A C 1
ATOM 615 O O . SER A 1 74 ? -5.501 -2.494 1.813 1.00 73.38 74 SER A O 1
ATOM 617 N N . SER A 1 75 ? -4.066 -3.772 0.652 1.00 76.62 75 SER A N 1
ATOM 618 C CA . SER A 1 75 ? -4.292 -4.979 1.457 1.00 76.62 75 SER A CA 1
ATOM 619 C C . SER A 1 75 ? -3.679 -4.880 2.864 1.00 76.62 75 SER A C 1
ATOM 621 O O . SER A 1 75 ? -4.298 -5.280 3.854 1.00 76.62 75 SER A O 1
ATOM 623 N N . LEU A 1 76 ? -2.496 -4.268 2.980 1.00 76.38 76 LEU A N 1
ATOM 624 C CA . LEU A 1 76 ? -1.761 -4.124 4.233 1.00 76.38 76 LEU A CA 1
ATOM 625 C C . LEU A 1 76 ? -2.508 -3.236 5.221 1.00 76.38 76 LEU A C 1
ATOM 627 O O . LEU A 1 76 ? -2.472 -3.484 6.420 1.00 76.38 76 LEU A O 1
ATOM 631 N N . THR A 1 77 ? -3.213 -2.226 4.717 1.00 71.94 77 THR A N 1
ATOM 632 C CA . THR A 1 77 ? -4.038 -1.322 5.518 1.00 71.94 77 THR A CA 1
ATOM 633 C C . THR A 1 77 ? -5.104 -2.105 6.295 1.00 71.94 77 THR A C 1
ATOM 635 O O . THR A 1 77 ? -5.193 -1.988 7.517 1.00 71.94 77 THR A O 1
ATOM 638 N N . PHE A 1 78 ? -5.842 -2.998 5.627 1.00 70.38 78 PHE A N 1
ATOM 639 C CA . PHE A 1 78 ? -6.828 -3.871 6.275 1.00 70.38 78 PHE A CA 1
ATOM 640 C C . PHE A 1 78 ? -6.189 -4.829 7.294 1.00 70.38 78 PHE A C 1
ATOM 642 O O . PHE A 1 78 ? -6.690 -4.993 8.413 1.00 70.38 78 PHE A O 1
ATOM 649 N N . VAL A 1 79 ? -5.050 -5.429 6.937 1.00 73.81 79 VAL A N 1
ATOM 650 C CA . VAL A 1 79 ? -4.307 -6.331 7.827 1.00 73.81 79 VAL A CA 1
ATOM 651 C C . VAL A 1 79 ? -3.785 -5.588 9.056 1.00 73.81 79 VAL A C 1
ATOM 653 O O . VAL A 1 79 ? -3.914 -6.106 10.159 1.00 73.81 79 VAL A O 1
ATOM 656 N N . LEU A 1 80 ? -3.266 -4.368 8.908 1.00 70.69 80 LEU A N 1
ATOM 657 C CA . LEU A 1 80 ? -2.759 -3.532 9.998 1.00 70.69 80 LEU A CA 1
ATOM 658 C C . LEU A 1 80 ? -3.874 -3.128 10.962 1.00 70.69 80 LEU A C 1
ATOM 660 O O . LEU A 1 80 ? -3.700 -3.282 12.171 1.00 70.69 80 LEU A O 1
ATOM 664 N N . TYR A 1 81 ? -5.034 -2.693 10.460 1.00 68.00 81 TYR A N 1
ATOM 665 C CA . TYR A 1 81 ? -6.201 -2.410 11.307 1.00 68.00 81 TYR A CA 1
ATOM 666 C C . TYR A 1 81 ? -6.663 -3.652 12.070 1.00 68.00 81 TYR A C 1
ATOM 668 O O . TYR A 1 81 ? -6.949 -3.590 13.270 1.00 68.00 81 TYR A O 1
ATOM 676 N N . THR A 1 82 ? -6.674 -4.798 11.389 1.00 67.00 82 THR A N 1
ATOM 677 C CA . THR A 1 82 ? -7.061 -6.069 11.993 1.00 67.00 82 THR A CA 1
ATOM 678 C C . THR A 1 82 ? -6.020 -6.532 13.013 1.00 67.00 82 THR A C 1
ATOM 680 O O . THR A 1 82 ? -6.397 -6.979 14.090 1.00 67.00 82 THR A O 1
ATOM 683 N N . LEU A 1 83 ? -4.713 -6.436 12.750 1.00 64.00 83 LEU A N 1
ATOM 684 C CA . LEU A 1 83 ? -3.657 -6.908 13.656 1.00 64.00 83 LEU A CA 1
ATOM 685 C C . LEU A 1 83 ? -3.421 -5.999 14.858 1.00 64.00 83 LEU A C 1
ATOM 687 O O . LEU A 1 83 ? -3.283 -6.499 15.975 1.00 64.00 83 LEU A O 1
ATOM 691 N N . ALA A 1 84 ? -3.356 -4.689 14.642 1.00 63.19 84 ALA A N 1
ATOM 692 C CA . ALA A 1 84 ? -2.871 -3.764 15.656 1.00 63.19 84 ALA A CA 1
ATOM 693 C C . ALA A 1 84 ? -3.912 -3.452 16.743 1.00 63.19 84 ALA A C 1
ATOM 695 O O . ALA A 1 84 ? -3.543 -3.025 17.837 1.00 63.19 84 ALA A O 1
ATOM 696 N N . SER A 1 85 ? -5.201 -3.717 16.506 1.00 62.28 85 SER A N 1
ATOM 697 C CA . SER A 1 85 ? -6.248 -3.448 17.493 1.00 62.28 85 SER A CA 1
ATOM 698 C C . SER A 1 85 ? -7.116 -4.675 17.777 1.00 62.28 85 SER A C 1
ATOM 700 O O . SER A 1 85 ? -8.018 -5.035 17.022 1.00 62.28 85 SER A O 1
ATOM 702 N N . ARG A 1 86 ? -6.908 -5.291 18.953 1.00 62.69 86 ARG A N 1
ATOM 703 C CA . ARG A 1 86 ? -7.837 -6.301 19.509 1.00 62.69 86 ARG A CA 1
ATOM 704 C C . ARG A 1 86 ? -9.250 -5.734 19.692 1.00 62.69 86 ARG A C 1
ATOM 706 O O . ARG A 1 86 ? -10.218 -6.485 19.610 1.00 62.69 86 ARG A O 1
ATOM 713 N N . THR A 1 87 ? -9.362 -4.428 19.939 1.00 63.09 87 THR A N 1
ATOM 714 C CA . THR A 1 87 ? -10.638 -3.708 20.039 1.00 63.09 87 THR A CA 1
ATOM 715 C C . THR A 1 87 ? -11.326 -3.648 18.678 1.00 63.09 87 THR A C 1
ATOM 717 O O . THR A 1 87 ? -12.503 -3.973 18.588 1.00 63.09 87 THR A O 1
ATOM 720 N N . PHE A 1 88 ? -10.581 -3.353 17.607 1.00 63.59 88 PHE A N 1
ATOM 721 C CA . PHE A 1 88 ? -11.118 -3.325 16.245 1.00 63.59 88 PHE A CA 1
ATOM 722 C C . PHE A 1 88 ? -11.585 -4.708 15.785 1.00 63.59 88 PHE A C 1
ATOM 724 O O . PHE A 1 88 ? -12.679 -4.822 15.253 1.00 63.59 88 PHE A O 1
ATOM 731 N N . ARG A 1 89 ? -10.838 -5.785 16.083 1.00 67.19 89 ARG A N 1
ATOM 732 C CA . ARG A 1 89 ? -11.298 -7.164 15.810 1.00 67.19 89 ARG A CA 1
ATOM 733 C C . ARG A 1 89 ? -12.643 -7.475 16.465 1.00 67.19 89 ARG A C 1
ATOM 735 O O . ARG A 1 89 ? -13.488 -8.113 15.849 1.00 67.19 89 ARG A O 1
ATOM 742 N N . LYS A 1 90 ? -12.835 -7.043 17.717 1.00 67.19 90 LYS A N 1
ATOM 743 C CA . LYS A 1 90 ? -14.090 -7.261 18.452 1.00 67.19 90 LYS A CA 1
ATOM 744 C C . LYS A 1 90 ? -15.243 -6.461 17.854 1.00 67.19 90 LYS A C 1
ATOM 746 O O . LYS A 1 90 ? -16.299 -7.039 17.634 1.00 67.19 90 LYS A O 1
ATOM 751 N N . GLU A 1 91 ? -15.035 -5.179 17.562 1.00 72.06 91 GLU A N 1
ATOM 752 C CA . GLU A 1 91 ? -16.052 -4.329 16.923 1.00 72.06 91 GLU A CA 1
ATOM 753 C C . GLU A 1 91 ? -16.392 -4.805 15.503 1.00 72.06 91 GLU A C 1
ATOM 755 O O . GLU A 1 91 ? -17.561 -4.843 15.120 1.00 72.06 91 GLU A O 1
ATOM 760 N N . PHE A 1 92 ? -15.394 -5.252 14.738 1.00 72.44 92 PHE A N 1
ATOM 761 C CA . PHE A 1 92 ? -15.584 -5.815 13.403 1.00 72.44 92 PHE A CA 1
ATOM 762 C C . PHE A 1 92 ? -16.393 -7.115 13.452 1.00 72.44 92 PHE A C 1
ATOM 764 O O . PHE A 1 92 ? -17.399 -7.233 12.761 1.00 72.44 92 PHE A O 1
ATOM 771 N N . LEU A 1 93 ? -16.031 -8.058 14.332 1.00 77.00 93 LEU A N 1
ATOM 772 C CA . LEU A 1 93 ? -16.799 -9.294 14.529 1.00 77.00 93 LEU A CA 1
ATOM 773 C C . LEU A 1 93 ? -18.226 -9.015 15.016 1.00 77.00 93 LEU A C 1
ATOM 775 O O . LEU A 1 93 ? -19.166 -9.655 14.549 1.00 77.00 93 LEU A O 1
ATOM 779 N N . LEU A 1 94 ? -18.412 -8.042 15.913 1.00 80.69 94 LEU A N 1
ATOM 780 C CA . LEU A 1 94 ? -19.739 -7.611 16.357 1.00 80.69 94 LEU A CA 1
ATOM 781 C C . LEU A 1 94 ? -20.560 -7.060 15.190 1.00 80.69 94 LEU A C 1
ATOM 783 O O . LEU A 1 94 ? -21.714 -7.453 15.025 1.00 80.69 94 LEU A O 1
ATOM 787 N N . THR A 1 95 ? -19.964 -6.206 14.361 1.00 79.06 95 THR A N 1
ATOM 788 C CA . THR A 1 95 ? -20.615 -5.618 13.184 1.00 79.06 95 THR A CA 1
ATOM 789 C C . THR A 1 95 ? -20.973 -6.687 12.154 1.00 79.06 95 THR A C 1
ATOM 791 O O . THR A 1 95 ? -22.124 -6.746 11.729 1.00 79.06 95 THR A O 1
ATOM 794 N N . CYS A 1 96 ? -20.059 -7.609 11.840 1.00 78.12 96 CYS A N 1
ATOM 795 C CA . CYS A 1 96 ? -20.344 -8.763 10.986 1.00 78.12 96 CYS A CA 1
ATOM 796 C C . CYS A 1 96 ? -21.469 -9.634 11.556 1.00 78.12 96 CYS A C 1
ATOM 798 O O . CYS A 1 96 ? -22.374 -10.010 10.818 1.00 78.12 96 CYS A O 1
ATOM 800 N N . SER A 1 97 ? -21.472 -9.910 12.866 1.00 82.62 97 SER A N 1
ATOM 801 C CA . SER A 1 97 ? -22.538 -10.700 13.501 1.00 82.62 97 SER A CA 1
ATOM 802 C C . SER A 1 97 ? -23.904 -10.010 13.415 1.00 82.62 97 SER A C 1
ATOM 804 O O . SER A 1 97 ? -24.926 -10.674 13.237 1.00 82.62 97 SER A O 1
ATOM 806 N N . ARG A 1 98 ? -23.930 -8.672 13.503 1.00 84.12 98 ARG A N 1
ATOM 807 C CA . ARG A 1 98 ? -25.147 -7.866 13.363 1.00 84.12 98 ARG A CA 1
ATOM 808 C C . ARG A 1 98 ? -25.639 -7.866 11.924 1.00 84.12 98 ARG A C 1
ATOM 810 O O . ARG A 1 98 ? -26.821 -8.105 11.723 1.00 84.12 98 ARG A O 1
ATOM 817 N N . MET A 1 99 ? -24.755 -7.664 10.945 1.00 79.94 99 MET A N 1
ATOM 818 C CA . MET A 1 99 ? -25.124 -7.734 9.526 1.00 79.94 99 MET A CA 1
ATOM 819 C C . MET A 1 99 ? -25.625 -9.127 9.143 1.00 79.94 99 MET A C 1
ATOM 821 O O . MET A 1 99 ? -26.624 -9.233 8.444 1.00 79.94 99 MET A O 1
ATOM 825 N N . PHE A 1 100 ? -24.997 -10.189 9.654 1.00 84.44 100 PHE A N 1
ATOM 826 C CA . PHE A 1 100 ? -25.436 -11.561 9.404 1.00 84.44 100 PHE A CA 1
ATOM 827 C C . PHE A 1 100 ? -26.832 -11.832 9.981 1.00 84.44 100 PHE A C 1
ATOM 829 O O . PHE A 1 100 ? -27.694 -12.350 9.280 1.00 84.44 100 PHE A O 1
ATOM 836 N N . LYS A 1 101 ? -27.104 -11.396 11.221 1.00 81.69 101 LYS A N 1
ATOM 837 C CA . LYS A 1 101 ? -28.458 -11.461 11.800 1.00 81.69 101 LYS A CA 1
ATOM 838 C C . LYS A 1 101 ? -29.472 -10.622 11.024 1.00 81.69 101 LYS A C 1
ATOM 840 O O . LYS A 1 101 ? -30.620 -11.027 10.903 1.00 81.69 101 LYS A O 1
ATOM 845 N N . TYR A 1 102 ? -29.061 -9.467 10.508 1.00 81.06 102 TYR A N 1
ATOM 846 C CA . TYR A 1 102 ? -29.929 -8.598 9.716 1.00 81.06 102 TYR A CA 1
ATOM 847 C C . TYR A 1 102 ? -30.306 -9.249 8.380 1.00 81.06 102 TYR A C 1
ATOM 849 O O . TYR A 1 102 ? -31.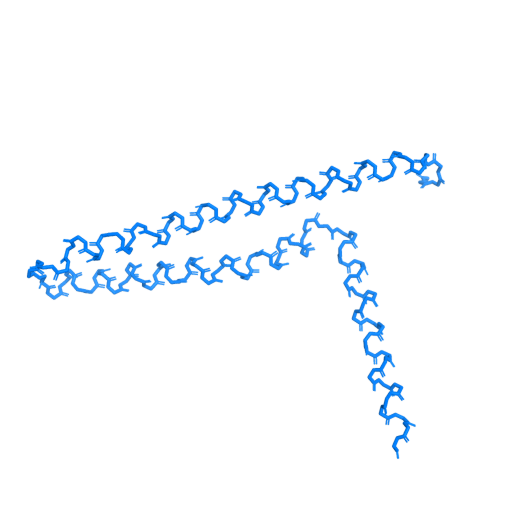476 -9.267 8.019 1.00 81.06 102 TYR A O 1
ATOM 857 N N . LEU A 1 103 ? -29.334 -9.859 7.697 1.00 78.81 103 LEU A N 1
ATOM 858 C CA . LEU A 1 103 ? -29.550 -10.627 6.470 1.00 78.81 103 LEU A CA 1
ATOM 859 C C . LEU A 1 103 ? -30.435 -11.853 6.711 1.00 78.81 103 LEU A C 1
ATOM 861 O O . LEU A 1 103 ? -31.335 -12.118 5.926 1.00 78.81 103 LEU A O 1
ATOM 865 N N . GLN A 1 104 ? -30.226 -12.564 7.819 1.00 78.50 104 GLN A N 1
ATOM 866 C CA . GLN A 1 104 ? -31.030 -13.731 8.172 1.00 78.50 104 GLN A CA 1
ATOM 867 C C . GLN A 1 104 ? -32.481 -13.358 8.523 1.00 78.50 104 GLN A C 1
ATOM 869 O O . GLN A 1 104 ? -33.401 -14.071 8.140 1.00 78.50 104 GLN A O 1
ATOM 874 N N . ASN A 1 105 ? -32.698 -12.225 9.198 1.00 75.75 105 ASN A N 1
ATOM 875 C CA . ASN A 1 105 ? -34.040 -11.703 9.473 1.00 75.75 105 ASN A CA 1
ATOM 876 C C . ASN A 1 105 ? -34.737 -11.177 8.212 1.00 75.75 105 ASN A C 1
ATOM 878 O O . ASN A 1 105 ? -35.951 -11.282 8.115 1.00 75.75 105 ASN A O 1
ATOM 882 N N . MET A 1 106 ? -33.988 -10.622 7.257 1.00 74.81 106 MET A N 1
ATOM 883 C CA . MET A 1 106 ? -34.533 -10.177 5.972 1.00 74.81 106 MET A CA 1
ATOM 884 C C . MET A 1 106 ? -34.983 -11.363 5.105 1.00 74.81 106 MET A C 1
ATOM 886 O O . MET A 1 106 ? -36.015 -11.272 4.460 1.00 74.81 106 MET A O 1
ATOM 890 N N . PHE A 1 107 ? -34.263 -12.489 5.149 1.00 64.25 107 PHE A N 1
ATOM 891 C CA . PHE A 1 107 ? -34.589 -13.712 4.397 1.00 64.25 107 PHE A CA 1
ATOM 892 C C . PHE A 1 107 ? -35.701 -14.576 5.030 1.00 64.25 107 PHE A C 1
ATOM 894 O O . PHE A 1 107 ? -36.112 -15.561 4.433 1.00 64.25 107 PHE A O 1
ATOM 901 N N . LEU A 1 108 ? -36.149 -14.256 6.250 1.00 59.09 108 LEU A N 1
ATOM 902 C CA . LEU A 1 108 ? -37.230 -14.953 6.974 1.00 59.09 108 LEU A CA 1
ATOM 903 C C . LEU A 1 108 ? -38.598 -14.257 6.834 1.00 59.09 108 LEU A C 1
ATOM 905 O O . LEU A 1 108 ? -39.565 -14.686 7.462 1.00 59.09 108 LEU A O 1
ATOM 909 N N . ILE A 1 109 ? -38.656 -13.154 6.082 1.00 58.47 109 ILE A N 1
ATOM 910 C CA . ILE A 1 109 ? -39.872 -12.361 5.833 1.00 58.47 109 ILE A CA 1
ATOM 911 C C . ILE A 1 109 ? -40.473 -12.666 4.441 1.00 58.47 109 ILE A C 1
ATOM 913 O O . ILE A 1 109 ? -41.614 -12.281 4.192 1.00 58.47 109 ILE A O 1
ATOM 917 N N . ASP A 1 110 ? -39.755 -13.412 3.594 1.00 48.62 110 ASP A N 1
ATOM 918 C CA . ASP A 1 110 ? -40.261 -14.023 2.352 1.00 48.62 110 ASP A CA 1
ATOM 919 C C . ASP A 1 110 ? -40.656 -15.494 2.588 1.00 48.62 110 ASP A C 1
ATOM 921 O O . ASP A 1 110 ? -41.637 -15.954 1.959 1.00 48.62 110 ASP A O 1
#